Protein AF-A0A3D5E6D8-F1 (afdb_monomer)

Solvent-accessible surface area (backbone atoms only — not comparable to full-atom values): 4824 Å² total; per-residue (Å²): 133,89,81,82,82,83,56,75,91,55,40,50,76,46,76,51,71,58,95,92,38,84,42,82,45,74,44,68,76,79,78,91,67,72,70,44,85,43,78,49,75,47,80,45,76,36,91,54,71,43,73,79,86,84,54,78,44,68,59,41,80,46,78,45,80,44,81,50,74,41,129

Foldseek 3Di:
DPDDDDDQVQWDWDWDDDPNFIDIDTDHDDPPDDFFKDKDKDKDAACQWDDSPPDIDHGGIDIDIDIDGHD

Secondary structure (DSSP, 8-state):
----PPPGGGEEEEEEEETTEEEEEEEE--TTPPSEEEEEEEEEEESS-EE-SS-EE-SEEEEEEEEEEE-

Nearest PDB structures (foldseek):
  2vqu-assembly2_B  TM=2.866E-01  e=9.792E+00  Bacteroid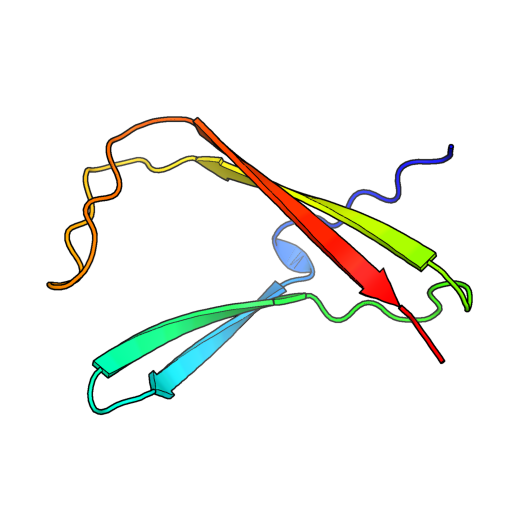es thetaiotaomicron

Radius of gyration: 14.45 Å; Cα contacts (8 Å, |Δi|>4): 93; chains: 1; bounding box: 32×22×40 Å

pLDDT: mean 80.83, std 7.88, range [46.38, 92.31]

Structure (mmCIF, N/CA/C/O backbone):
data_AF-A0A3D5E6D8-F1
#
_entry.id   AF-A0A3D5E6D8-F1
#
loop_
_atom_site.group_PDB
_atom_site.id
_atom_site.type_symbol
_atom_site.label_atom_id
_atom_site.label_alt_id
_atom_site.label_comp_id
_atom_site.label_asym_id
_atom_site.label_entity_id
_atom_site.label_seq_id
_atom_site.pdbx_PDB_ins_code
_atom_site.Cartn_x
_atom_site.Cartn_y
_atom_site.Cartn_z
_atom_site.occupancy
_atom_site.B_iso_or_equiv
_atom_site.auth_seq_id
_atom_site.auth_comp_id
_atom_site.auth_asym_id
_atom_site.auth_atom_id
_atom_site.pdbx_PDB_model_num
ATOM 1 N N . LEU A 1 1 ? 0.638 4.611 20.785 1.00 46.38 1 LEU A N 1
ATOM 2 C CA . LEU A 1 1 ? -0.166 4.145 19.635 1.00 46.38 1 LEU A CA 1
ATOM 3 C C . LEU A 1 1 ? 0.277 2.727 19.329 1.00 46.38 1 LEU A C 1
ATOM 5 O O . LEU A 1 1 ? 1.460 2.535 19.091 1.00 46.38 1 LEU A O 1
ATOM 9 N N . ASN A 1 2 ? -0.627 1.753 19.420 1.00 57.44 2 ASN A N 1
ATOM 10 C CA . ASN A 1 2 ? -0.325 0.375 19.038 1.00 57.44 2 ASN A CA 1
ATOM 11 C C . ASN A 1 2 ? -0.355 0.301 17.510 1.00 57.44 2 ASN A C 1
ATOM 13 O O . ASN A 1 2 ? -1.421 0.419 16.911 1.00 57.44 2 ASN A O 1
ATOM 17 N N . GLU A 1 3 ? 0.811 0.184 16.882 1.00 67.62 3 GLU A N 1
ATOM 18 C CA . GLU A 1 3 ? 0.909 0.027 15.433 1.00 67.62 3 GLU A CA 1
ATOM 19 C C . GLU A 1 3 ? 0.442 -1.378 15.043 1.00 67.62 3 GLU A C 1
ATOM 21 O O . GLU A 1 3 ? 1.078 -2.376 15.383 1.00 67.62 3 GLU A O 1
ATOM 26 N N . ILE A 1 4 ? -0.681 -1.467 14.330 1.00 74.06 4 ILE A N 1
ATOM 27 C CA . ILE A 1 4 ? -1.139 -2.729 13.749 1.00 74.06 4 ILE A CA 1
ATOM 28 C C . ILE A 1 4 ? -0.391 -2.924 12.433 1.00 74.06 4 ILE A C 1
ATOM 30 O O . ILE A 1 4 ? -0.605 -2.198 11.460 1.00 74.06 4 ILE A O 1
ATOM 34 N N . LYS A 1 5 ? 0.517 -3.901 12.406 1.00 75.56 5 LYS A N 1
ATOM 35 C CA . LYS A 1 5 ? 1.293 -4.222 11.211 1.00 75.56 5 LYS A CA 1
ATOM 36 C C . LYS A 1 5 ? 0.516 -5.188 10.322 1.00 75.56 5 LYS A C 1
ATOM 38 O O . LYS A 1 5 ? 0.262 -6.323 10.709 1.00 75.56 5 LYS A O 1
ATOM 43 N N . VAL A 1 6 ? 0.222 -4.754 9.102 1.00 74.25 6 VAL A N 1
ATOM 44 C CA . VAL A 1 6 ? -0.357 -5.598 8.052 1.00 74.25 6 VAL A CA 1
ATOM 45 C C . VAL A 1 6 ? 0.781 -6.124 7.179 1.00 74.25 6 VAL A C 1
ATOM 47 O O . VAL A 1 6 ? 1.546 -5.347 6.605 1.00 74.25 6 VAL A O 1
ATOM 50 N N . THR A 1 7 ? 0.956 -7.444 7.126 1.00 75.19 7 THR A N 1
ATOM 51 C CA . THR A 1 7 ? 1.979 -8.092 6.286 1.00 75.19 7 THR A CA 1
ATOM 52 C C . THR A 1 7 ? 1.466 -8.329 4.868 1.00 75.19 7 THR A C 1
ATOM 54 O O . THR A 1 7 ? 0.259 -8.320 4.637 1.00 75.19 7 THR A O 1
ATOM 57 N N . LYS A 1 8 ? 2.386 -8.562 3.919 1.00 72.69 8 LYS A N 1
ATOM 58 C CA . LYS A 1 8 ? 2.079 -8.770 2.492 1.00 72.69 8 LYS A CA 1
ATOM 59 C C . LYS A 1 8 ? 1.024 -9.859 2.254 1.00 72.69 8 LYS A C 1
ATOM 61 O O . LYS A 1 8 ? 0.225 -9.716 1.342 1.00 72.69 8 LYS A O 1
ATOM 66 N N . ASP A 1 9 ? 0.976 -10.884 3.100 1.00 76.75 9 ASP A N 1
ATOM 67 C CA . ASP A 1 9 ? 0.017 -11.993 2.985 1.00 76.75 9 ASP A CA 1
ATOM 68 C C . ASP A 1 9 ? -1.447 -11.561 3.183 1.00 76.75 9 ASP A C 1
ATOM 70 O O . ASP A 1 9 ? -2.362 -12.277 2.794 1.00 76.75 9 ASP A O 1
ATOM 74 N N . ASN A 1 10 ? -1.678 -10.375 3.756 1.00 76.19 10 ASN A N 1
ATOM 75 C CA . ASN A 1 10 ? -3.008 -9.782 3.917 1.00 76.19 10 ASN A CA 1
ATOM 76 C C . ASN A 1 10 ? -3.406 -8.865 2.748 1.00 76.19 10 ASN A C 1
ATOM 78 O O . ASN A 1 10 ? -4.440 -8.195 2.814 1.00 76.19 10 ASN A O 1
ATOM 82 N N . PHE A 1 11 ? -2.581 -8.790 1.701 1.00 80.25 11 PHE A N 1
ATOM 83 C CA . PHE A 1 11 ? -2.890 -8.033 0.498 1.00 80.25 11 PHE A CA 1
ATOM 84 C C . PHE A 1 11 ? -3.418 -8.963 -0.591 1.00 80.25 11 PHE A C 1
ATOM 86 O O . PHE A 1 11 ? -2.796 -9.961 -0.950 1.00 80.25 11 PHE A O 1
ATOM 93 N N . TYR A 1 12 ? -4.561 -8.595 -1.154 1.00 83.44 12 TYR A N 1
ATOM 94 C CA . TYR A 1 12 ? -5.087 -9.177 -2.374 1.00 83.44 12 TYR A CA 1
ATOM 95 C C . TYR A 1 12 ? -4.514 -8.429 -3.579 1.00 83.44 12 TYR A C 1
ATOM 97 O O . TYR A 1 12 ? -4.704 -7.219 -3.724 1.00 83.44 12 TYR A O 1
ATOM 105 N N . GLN A 1 13 ? -3.802 -9.147 -4.444 1.00 83.62 13 GLN A N 1
ATOM 106 C CA . GLN A 1 13 ? -3.286 -8.587 -5.685 1.00 83.62 13 GLN A CA 1
ATOM 107 C C . GLN A 1 13 ? -4.346 -8.681 -6.780 1.00 83.62 13 GLN A C 1
ATOM 109 O O . GLN A 1 13 ? -4.892 -9.752 -7.037 1.00 83.62 13 GLN A O 1
ATOM 114 N N . THR A 1 14 ? -4.592 -7.567 -7.461 1.00 84.62 14 THR A N 1
ATOM 115 C CA . THR A 1 14 ? -5.473 -7.525 -8.627 1.00 84.62 14 THR A CA 1
ATOM 116 C C . THR A 1 14 ? -4.941 -6.561 -9.678 1.00 84.62 14 THR A C 1
ATOM 118 O O . THR A 1 14 ? -4.147 -5.669 -9.378 1.00 84.62 14 THR A O 1
ATOM 121 N N . ASN A 1 15 ? -5.388 -6.742 -10.9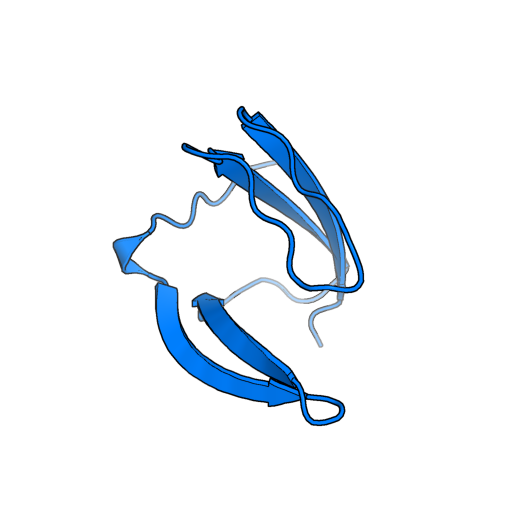14 1.00 84.38 15 ASN A N 1
ATOM 122 C CA . ASN A 1 15 ? -5.096 -5.841 -12.018 1.00 84.38 15 ASN A CA 1
ATOM 123 C C . ASN A 1 15 ? -6.364 -5.053 -12.342 1.00 84.38 15 ASN A C 1
ATOM 125 O O . ASN A 1 15 ? -7.474 -5.571 -12.219 1.00 84.38 15 ASN A O 1
ATOM 129 N N . GLY A 1 16 ? -6.207 -3.814 -12.786 1.00 79.75 16 GLY A N 1
ATOM 130 C CA . GLY A 1 16 ? -7.332 -3.020 -13.254 1.00 79.75 16 GLY A CA 1
ATOM 131 C C . GLY A 1 16 ? -6.902 -1.972 -14.259 1.00 79.75 16 GLY A C 1
ATOM 132 O O . GLY A 1 16 ? -5.772 -1.980 -14.750 1.00 79.75 16 GLY A O 1
ATOM 133 N N . SER A 1 17 ? -7.831 -1.077 -14.557 1.00 77.44 17 SER A N 1
ATOM 134 C CA . SER A 1 17 ? -7.594 0.053 -15.439 1.00 77.44 17 SER A CA 1
ATOM 135 C C . SER A 1 17 ? -8.169 1.321 -14.829 1.00 77.44 17 SER A C 1
ATOM 137 O O . SER A 1 17 ? -9.323 1.321 -14.398 1.00 77.44 17 SER A O 1
ATOM 139 N N . SER A 1 18 ? -7.393 2.398 -14.826 1.00 74.88 18 SER A N 1
ATOM 140 C CA . SER A 1 18 ? -7.837 3.737 -14.437 1.00 74.88 18 SER A CA 1
ATOM 141 C C . SER A 1 18 ? -7.323 4.720 -15.477 1.00 74.88 18 SER A C 1
ATOM 143 O O . SER A 1 18 ? -6.148 4.674 -15.806 1.00 74.88 18 SER A O 1
ATOM 145 N N . ASN A 1 19 ? -8.181 5.602 -15.998 1.00 75.38 19 ASN A N 1
ATOM 146 C CA . ASN A 1 19 ? -7.810 6.565 -17.047 1.00 75.38 19 ASN A CA 1
ATOM 147 C C . ASN A 1 19 ? -7.089 5.926 -18.254 1.00 75.38 19 ASN A C 1
ATOM 149 O O . ASN A 1 19 ? -6.098 6.464 -18.725 1.00 75.38 19 ASN A O 1
ATOM 153 N N . GLU A 1 20 ? -7.571 4.771 -18.729 1.00 76.94 20 GLU A N 1
ATOM 154 C CA . GLU A 1 20 ? -6.967 4.000 -19.840 1.00 76.94 20 GLU A CA 1
ATOM 155 C C . GLU A 1 20 ? -5.575 3.398 -19.546 1.00 76.94 20 GLU A C 1
ATOM 157 O O . GLU A 1 20 ? -5.005 2.714 -20.395 1.00 76.94 20 GLU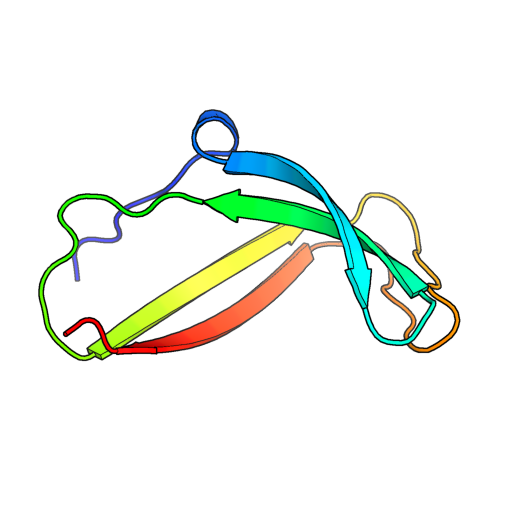 A O 1
ATOM 162 N N . GLU A 1 21 ? -5.058 3.546 -18.325 1.00 70.12 21 GLU A N 1
ATOM 163 C CA . GLU A 1 21 ? -3.787 2.960 -17.898 1.00 70.12 21 GLU A CA 1
ATOM 164 C C . GLU A 1 21 ? -4.002 1.619 -17.198 1.00 70.12 21 GLU A C 1
ATOM 166 O O . GLU A 1 21 ? -4.892 1.474 -16.357 1.00 70.12 21 GLU A O 1
ATOM 171 N N . HIS A 1 22 ? -3.165 0.629 -17.520 1.00 71.75 22 HIS A N 1
ATOM 172 C CA . HIS A 1 22 ? -3.132 -0.644 -16.805 1.00 71.75 22 HIS A CA 1
ATOM 173 C C . HIS A 1 22 ? -2.449 -0.472 -15.446 1.00 71.75 22 HIS A C 1
ATOM 175 O O . HIS A 1 22 ? -1.265 -0.148 -15.369 1.00 71.75 22 HIS A O 1
ATOM 181 N N . CYS A 1 23 ? -3.178 -0.754 -14.369 1.00 75.00 23 CYS A N 1
ATOM 182 C CA . CYS A 1 23 ? -2.684 -0.615 -13.005 1.00 75.00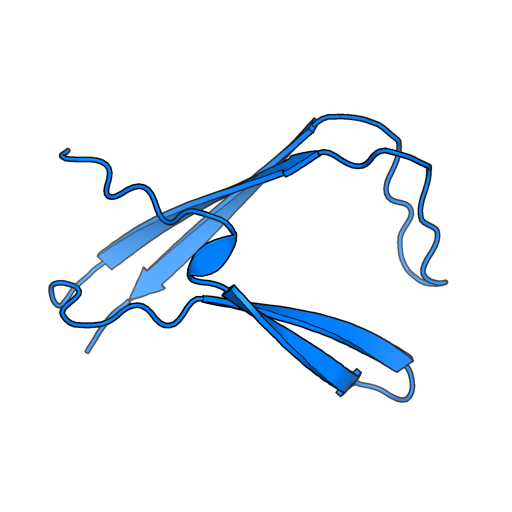 23 CYS A CA 1
ATOM 183 C C . CYS A 1 23 ? -2.586 -1.972 -12.299 1.00 75.00 23 CYS A C 1
ATOM 185 O O . CYS A 1 23 ? -3.477 -2.820 -12.401 1.00 75.00 23 CYS A O 1
ATOM 187 N N . PHE A 1 24 ? -1.522 -2.138 -11.513 1.00 77.31 24 PHE A N 1
ATOM 188 C CA . PHE A 1 24 ? -1.368 -3.237 -10.564 1.00 77.31 24 PHE A CA 1
ATOM 189 C C . PHE A 1 24 ? -1.750 -2.746 -9.167 1.00 77.31 24 PHE A C 1
ATOM 191 O O . PHE A 1 24 ? -1.125 -1.827 -8.635 1.00 77.31 24 PHE A O 1
ATOM 198 N N . TYR A 1 25 ? -2.756 -3.366 -8.557 1.00 79.88 25 TYR A N 1
ATOM 199 C CA . TYR A 1 25 ? -3.244 -3.006 -7.230 1.00 79.88 25 TYR A CA 1
ATOM 200 C C . TYR A 1 25 ? -2.862 -4.061 -6.194 1.00 79.88 25 TYR A C 1
ATOM 202 O O . TYR A 1 25 ? -2.936 -5.267 -6.433 1.00 79.88 25 TYR A O 1
ATOM 210 N N . GLN A 1 26 ? -2.493 -3.581 -5.009 1.00 78.00 26 GLN A N 1
ATOM 211 C CA . GLN A 1 26 ? -2.339 -4.379 -3.797 1.00 78.00 26 GLN A CA 1
ATOM 212 C C . GLN A 1 26 ? -3.375 -3.868 -2.795 1.00 78.00 26 GLN A C 1
ATOM 214 O O . GLN A 1 26 ? -3.243 -2.760 -2.273 1.00 78.00 26 GLN A O 1
ATOM 219 N N . LEU A 1 27 ? -4.426 -4.649 -2.559 1.00 79.44 27 LEU A N 1
ATOM 220 C CA . LEU A 1 27 ? -5.552 -4.273 -1.709 1.00 79.44 27 LEU A CA 1
ATOM 221 C C . LEU A 1 27 ? -5.416 -4.940 -0.340 1.00 79.44 27 LEU A C 1
ATOM 223 O O . LEU A 1 27 ? -5.553 -6.154 -0.234 1.00 79.44 27 LEU A O 1
ATOM 227 N N . ALA A 1 28 ? -5.171 -4.162 0.713 1.00 77.62 28 ALA A N 1
ATOM 228 C CA . ALA A 1 28 ? -5.278 -4.663 2.082 1.00 77.62 28 ALA A CA 1
ATOM 229 C C . ALA A 1 28 ? -6.732 -4.580 2.549 1.00 77.62 28 ALA A C 1
ATOM 231 O O . ALA A 1 28 ? -7.308 -3.492 2.569 1.00 77.62 28 ALA A O 1
ATOM 232 N N . ASN A 1 29 ? -7.305 -5.710 2.967 1.00 72.31 29 ASN A N 1
ATOM 233 C CA . ASN A 1 29 ? -8.588 -5.693 3.658 1.00 72.31 29 ASN A CA 1
ATOM 234 C C . ASN A 1 29 ? -8.352 -5.454 5.155 1.00 72.31 29 ASN A C 1
ATOM 236 O O . ASN A 1 29 ? -7.739 -6.275 5.837 1.00 72.31 29 ASN A O 1
ATOM 240 N N . LEU A 1 30 ? -8.807 -4.309 5.653 1.00 73.88 30 LEU A N 1
ATOM 241 C CA . LEU A 1 30 ? -8.639 -3.893 7.042 1.00 73.88 30 LEU A CA 1
ATOM 242 C C . LEU A 1 30 ? -9.940 -4.176 7.802 1.00 73.88 30 LEU A C 1
ATOM 244 O O . LEU A 1 30 ? -10.843 -3.345 7.827 1.00 73.88 30 LEU A O 1
ATOM 248 N N . VAL A 1 31 ? -10.050 -5.373 8.381 1.00 71.81 31 VAL A N 1
ATOM 249 C CA . VAL A 1 31 ? -11.239 -5.813 9.133 1.00 71.81 31 VAL A CA 1
ATOM 250 C C . VAL A 1 31 ? -11.142 -5.350 10.592 1.00 71.81 31 VAL A C 1
ATOM 252 O O . VAL A 1 31 ? -10.047 -5.307 11.151 1.00 71.81 31 VAL A O 1
ATOM 255 N N . ASP A 1 32 ? -12.276 -4.984 11.195 1.00 78.56 32 ASP A N 1
ATOM 256 C CA . ASP A 1 32 ? -12.411 -4.581 12.609 1.00 78.56 32 ASP A CA 1
ATOM 257 C C . ASP A 1 32 ? -11.560 -3.378 13.046 1.00 78.56 32 ASP A C 1
ATOM 259 O O . ASP A 1 32 ? -11.194 -3.233 14.215 1.00 78.56 32 ASP A O 1
ATOM 263 N N . TRP A 1 33 ? -11.245 -2.474 12.119 1.00 79.56 33 TRP A N 1
ATOM 264 C CA . TRP A 1 33 ? -10.563 -1.238 12.487 1.00 79.56 33 TRP A CA 1
ATOM 265 C C . TRP A 1 33 ? -11.479 -0.322 13.313 1.00 79.56 33 TRP A C 1
ATOM 267 O O . TRP A 1 33 ? -12.672 -0.215 13.019 1.00 79.56 33 TRP A O 1
ATOM 277 N N . PRO A 1 34 ? -10.941 0.378 14.333 1.00 84.44 34 PRO A N 1
ATOM 278 C CA . PRO A 1 34 ? -11.740 1.302 15.124 1.00 84.44 34 PRO A CA 1
ATOM 279 C C . PRO A 1 34 ? -12.321 2.404 14.236 1.00 84.44 34 PRO A C 1
ATOM 281 O O . PRO A 1 34 ? -11.675 2.850 13.291 1.00 84.44 34 PRO A O 1
ATOM 284 N N . ARG A 1 35 ? -13.506 2.914 14.568 1.00 87.88 35 ARG A N 1
ATOM 285 C CA . ARG A 1 35 ? -14.022 4.133 13.932 1.00 87.88 35 ARG A CA 1
ATOM 286 C C . ARG A 1 35 ? -13.137 5.336 14.261 1.00 87.88 35 ARG A C 1
ATOM 288 O O . ARG A 1 35 ? -12.537 5.389 15.335 1.00 87.88 35 ARG A O 1
ATOM 295 N N . GLY A 1 36 ? -13.099 6.315 13.362 1.00 89.94 36 GLY A N 1
ATOM 296 C CA . GLY A 1 36 ? -12.386 7.578 13.552 1.00 89.94 36 GLY A CA 1
ATOM 297 C C . GLY A 1 36 ? -11.215 7.795 12.595 1.00 89.94 36 GLY A C 1
ATOM 298 O O . GLY A 1 36 ? -11.115 7.155 11.548 1.00 89.94 36 GLY A O 1
ATOM 299 N N . GLU A 1 37 ? -10.350 8.749 12.950 1.00 92.06 37 GLU A N 1
ATOM 300 C CA . GLU A 1 37 ? -9.181 9.126 12.151 1.00 92.06 37 GLU A CA 1
ATOM 301 C C . GLU A 1 37 ? -8.004 8.178 12.366 1.00 92.06 37 GLU A C 1
ATOM 303 O O . GLU A 1 37 ? -7.567 7.936 13.492 1.00 92.06 37 GLU A O 1
ATOM 308 N N . HIS A 1 38 ? -7.421 7.729 11.257 1.00 86.25 38 HIS A N 1
ATOM 309 C CA . HIS A 1 38 ? -6.244 6.875 11.245 1.00 86.25 38 HIS A CA 1
ATOM 310 C C . HIS A 1 38 ? -5.173 7.414 10.313 1.00 86.25 38 HIS A C 1
ATOM 312 O O . HIS A 1 38 ? -5.440 8.038 9.281 1.00 86.25 38 HIS A O 1
ATOM 318 N N . LYS A 1 39 ? -3.926 7.112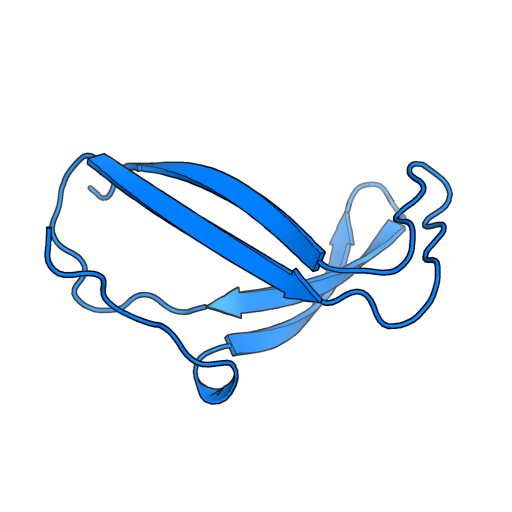 10.669 1.00 89.25 39 LYS A N 1
ATOM 319 C CA . LYS A 1 39 ? -2.757 7.369 9.836 1.00 89.25 39 LYS A CA 1
ATOM 320 C C . LYS A 1 39 ? -2.229 6.040 9.313 1.00 89.25 39 LYS A C 1
ATOM 322 O O . LYS A 1 39 ? -1.653 5.266 10.072 1.00 89.25 39 LYS A O 1
ATOM 327 N N . LEU A 1 40 ? -2.392 5.798 8.017 1.00 84.94 40 LEU A N 1
ATOM 328 C CA . LEU A 1 40 ? -1.798 4.647 7.345 1.00 84.94 40 LEU A CA 1
ATOM 329 C C . LEU A 1 40 ? -0.408 5.019 6.844 1.00 84.94 40 LEU A C 1
ATOM 331 O O . LEU A 1 40 ? -0.242 5.991 6.107 1.00 84.94 40 LEU A O 1
ATOM 335 N N . ILE A 1 41 ? 0.590 4.232 7.234 1.00 87.69 41 ILE A N 1
ATOM 336 C CA . ILE A 1 41 ? 1.967 4.384 6.769 1.00 87.69 41 ILE A CA 1
ATOM 337 C C . ILE A 1 41 ? 2.305 3.157 5.931 1.00 87.69 41 ILE A C 1
ATOM 339 O O . ILE A 1 41 ? 2.336 2.040 6.441 1.00 87.69 41 ILE A O 1
ATOM 343 N N . THR A 1 42 ? 2.564 3.364 4.643 1.00 84.81 42 THR A N 1
ATOM 344 C CA . THR A 1 42 ? 2.962 2.295 3.721 1.00 84.81 42 THR A CA 1
ATOM 345 C C . THR A 1 42 ? 4.439 2.428 3.405 1.00 84.81 42 THR A C 1
ATOM 347 O O . THR A 1 42 ? 4.879 3.479 2.942 1.00 84.81 42 THR A O 1
ATOM 350 N N . LYS A 1 43 ? 5.200 1.358 3.628 1.00 88.19 43 LYS A N 1
ATOM 351 C CA . LYS A 1 43 ? 6.618 1.275 3.275 1.00 88.19 43 LYS A CA 1
ATOM 352 C C . LYS A 1 43 ? 6.780 0.362 2.067 1.00 88.19 43 LYS A C 1
ATOM 354 O O . LYS A 1 43 ? 6.569 -0.842 2.174 1.00 88.19 43 LYS A O 1
ATOM 359 N N . ILE A 1 44 ? 7.171 0.936 0.936 1.00 83.94 44 ILE A N 1
ATOM 360 C CA . ILE A 1 44 ? 7.386 0.218 -0.323 1.00 83.94 44 ILE A CA 1
ATOM 361 C C . ILE A 1 44 ? 8.887 0.150 -0.586 1.00 83.94 44 ILE A C 1
ATOM 363 O O . ILE A 1 44 ? 9.577 1.161 -0.477 1.00 83.94 44 ILE A O 1
ATOM 367 N N . ASN A 1 45 ? 9.393 -1.039 -0.912 1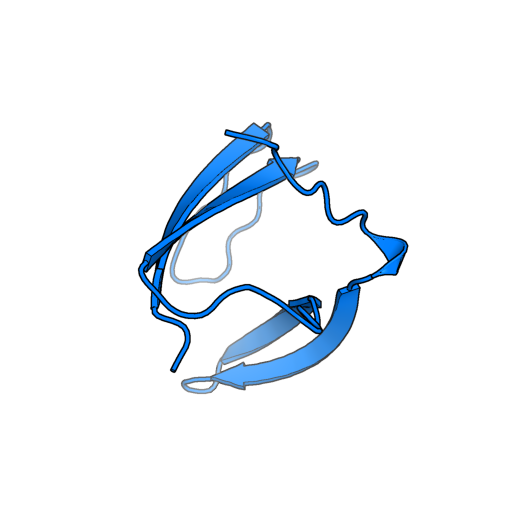.00 88.31 45 ASN A N 1
ATOM 368 C CA . ASN A 1 45 ? 10.761 -1.220 -1.388 1.00 88.31 45 ASN A CA 1
ATOM 369 C C . ASN A 1 45 ? 10.738 -1.458 -2.898 1.00 88.31 45 ASN A C 1
ATOM 371 O O . ASN A 1 45 ? 10.295 -2.51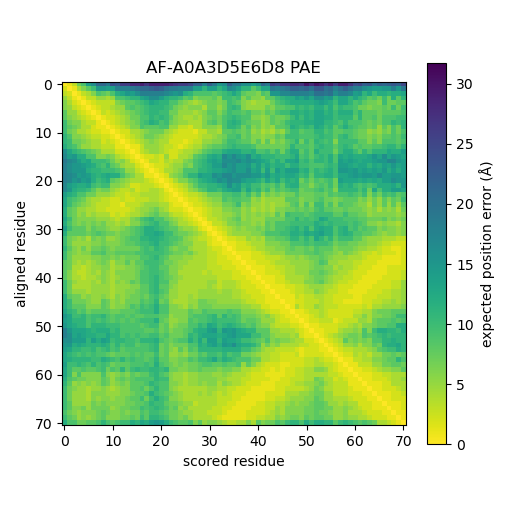5 -3.345 1.00 88.31 45 ASN A O 1
ATOM 375 N N . ILE A 1 46 ? 11.191 -0.470 -3.658 1.00 87.12 46 ILE A N 1
ATOM 376 C CA . ILE A 1 46 ? 11.238 -0.504 -5.116 1.00 87.12 46 ILE A CA 1
ATOM 377 C C . ILE A 1 46 ? 12.588 -1.092 -5.524 1.00 87.12 46 ILE A C 1
ATOM 379 O O . ILE A 1 46 ? 13.635 -0.500 -5.261 1.00 87.12 46 ILE A O 1
ATOM 383 N N . THR A 1 47 ? 12.568 -2.285 -6.117 1.00 87.88 47 THR A N 1
ATOM 384 C CA . THR A 1 47 ? 13.779 -3.067 -6.430 1.00 87.88 47 THR A CA 1
ATOM 385 C C . THR A 1 47 ? 14.386 -2.752 -7.796 1.00 87.88 47 THR A C 1
ATOM 387 O O . THR A 1 47 ? 15.478 -3.227 -8.091 1.00 87.88 47 THR A O 1
ATOM 390 N N . SER A 1 48 ? 13.698 -1.966 -8.621 1.00 86.00 48 SER A N 1
ATOM 391 C CA . SER A 1 48 ? 14.148 -1.466 -9.923 1.00 86.00 48 SER A CA 1
ATOM 392 C C . SER A 1 48 ? 13.384 -0.188 -10.248 1.00 86.00 48 SER A C 1
ATOM 394 O O . SER A 1 48 ? 12.244 -0.056 -9.807 1.00 86.00 48 SER A O 1
ATOM 396 N N . ASP A 1 49 ? 13.967 0.718 -11.028 1.00 85.81 49 ASP A N 1
ATOM 397 C CA . ASP A 1 49 ? 13.268 1.934 -11.449 1.00 85.81 49 ASP A CA 1
ATOM 398 C C . ASP A 1 49 ? 11.979 1.587 -12.213 1.00 85.81 49 ASP A C 1
ATOM 400 O O . ASP A 1 49 ? 11.960 0.679 -13.048 1.00 85.81 49 ASP A O 1
ATOM 404 N N . ILE A 1 50 ? 10.893 2.293 -11.898 1.00 83.00 50 ILE A N 1
ATOM 405 C CA . ILE A 1 50 ? 9.594 2.152 -12.564 1.00 83.00 50 ILE A CA 1
ATOM 406 C C . ILE A 1 50 ? 9.258 3.498 -13.194 1.00 83.00 50 ILE A C 1
ATOM 408 O O . ILE A 1 50 ? 9.218 4.511 -12.499 1.00 83.00 50 ILE A O 1
ATOM 412 N N . ASN A 1 51 ? 8.990 3.503 -14.494 1.00 80.12 51 ASN A N 1
ATOM 413 C CA . ASN A 1 51 ? 8.386 4.632 -15.189 1.00 80.12 51 ASN A CA 1
ATOM 414 C C . ASN A 1 51 ? 7.039 4.148 -15.733 1.00 80.12 51 ASN A C 1
ATOM 416 O O . ASN A 1 51 ? 7.007 3.238 -16.562 1.00 80.12 51 ASN A O 1
ATOM 420 N N . ASP A 1 52 ? 5.945 4.700 -15.213 1.00 74.44 52 ASP A N 1
ATOM 421 C CA . ASP A 1 52 ? 4.580 4.342 -15.624 1.00 74.44 52 ASP A CA 1
ATOM 422 C C . ASP A 1 52 ? 4.030 5.249 -16.742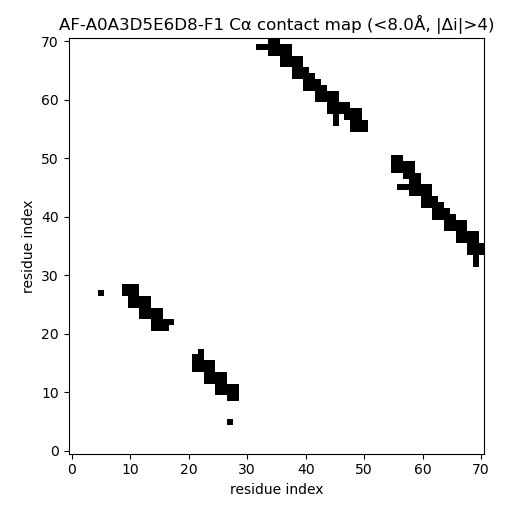 1.00 74.44 52 ASP A C 1
ATOM 424 O O . ASP A 1 52 ? 2.866 5.137 -17.109 1.00 74.44 52 ASP A O 1
ATOM 428 N N . GLY A 1 53 ? 4.865 6.128 -17.306 1.00 76.12 53 GLY A N 1
ATOM 429 C CA . GLY A 1 53 ? 4.496 7.108 -18.328 1.00 76.12 53 GLY A CA 1
ATOM 430 C C . GLY A 1 53 ? 4.059 8.464 -17.765 1.00 76.12 53 GLY A C 1
ATOM 431 O O . GLY A 1 53 ? 4.173 9.467 -18.469 1.00 76.12 53 GLY A O 1
ATOM 432 N N . GLN A 1 54 ? 3.637 8.532 -16.497 1.00 75.56 54 GLN A N 1
ATOM 433 C CA . GLN A 1 54 ? 3.275 9.783 -15.816 1.00 75.56 54 GLN A CA 1
ATOM 434 C C . GLN A 1 54 ? 4.264 10.162 -14.713 1.00 75.56 54 GLN A C 1
ATOM 436 O O . GLN A 1 54 ? 4.469 11.345 -14.423 1.00 75.56 54 GLN A O 1
ATOM 441 N N . LYS A 1 55 ? 4.859 9.162 -14.064 1.00 77.06 55 LYS A N 1
ATOM 442 C CA . LYS A 1 55 ? 5.678 9.324 -12.875 1.00 77.06 55 LYS A CA 1
ATOM 443 C C . LYS A 1 55 ? 6.833 8.335 -12.857 1.00 77.06 55 LYS A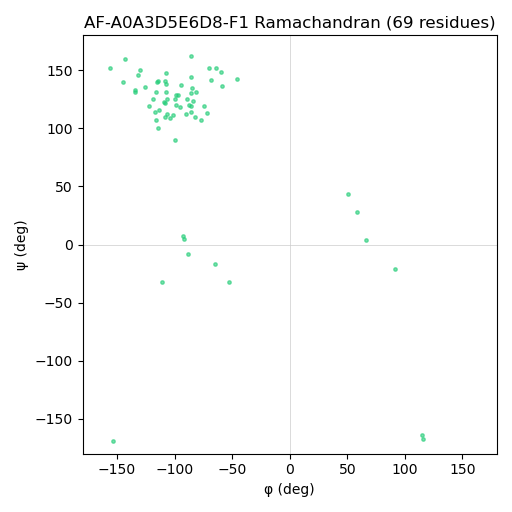 C 1
ATOM 445 O O . LYS A 1 55 ? 6.712 7.151 -13.162 1.00 77.06 55 LYS A O 1
ATOM 450 N N . GLU A 1 56 ? 7.974 8.848 -12.421 1.00 83.38 56 GLU A N 1
ATOM 451 C CA . GLU A 1 56 ? 9.161 8.042 -12.188 1.00 83.38 56 GLU A CA 1
ATOM 452 C C . GLU A 1 56 ? 9.269 7.671 -10.709 1.00 83.38 56 GLU A C 1
ATOM 454 O O . GLU A 1 56 ? 9.221 8.518 -9.809 1.00 83.38 56 GLU A O 1
ATOM 459 N N . TYR A 1 57 ? 9.447 6.380 -10.455 1.00 83.12 57 TYR A N 1
ATOM 460 C CA . TYR A 1 57 ? 9.696 5.822 -9.141 1.00 83.12 57 TYR A CA 1
ATOM 461 C C . TYR A 1 57 ? 11.096 5.216 -9.113 1.00 83.12 57 TYR A C 1
ATOM 463 O O . TYR A 1 57 ? 11.317 4.098 -9.575 1.00 83.12 57 TYR A O 1
ATOM 471 N N . LEU A 1 58 ? 12.040 5.968 -8.546 1.00 85.69 58 LEU A N 1
ATOM 472 C CA . LEU A 1 58 ? 13.425 5.515 -8.415 1.00 85.69 58 LEU A CA 1
ATOM 473 C C . LEU A 1 58 ? 13.555 4.382 -7.390 1.00 85.69 58 LEU A C 1
ATOM 475 O O . LEU A 1 58 ? 12.835 4.354 -6.382 1.00 85.69 58 LEU A O 1
ATOM 479 N N . LEU A 1 59 ? 14.559 3.537 -7.600 1.00 92.31 59 LEU A N 1
ATOM 480 C CA . LEU A 1 59 ? 14.991 2.472 -6.706 1.00 92.31 59 LEU A CA 1
ATOM 481 C C . LEU A 1 59 ? 15.099 2.929 -5.238 1.00 92.31 59 LEU A C 1
ATOM 483 O O . LEU A 1 59 ? 15.527 4.041 -4.900 1.00 92.31 59 LEU A O 1
ATOM 487 N N . GLY A 1 60 ? 14.707 2.022 -4.346 1.00 91.12 60 GLY A N 1
ATOM 488 C CA . GLY A 1 60 ? 14.866 2.140 -2.905 1.00 91.12 60 GLY A CA 1
ATOM 489 C C . GLY A 1 60 ? 13.549 2.210 -2.139 1.00 91.12 60 GLY A C 1
ATOM 490 O O . GLY A 1 60 ? 12.461 1.918 -2.634 1.00 91.12 60 GLY A O 1
ATOM 491 N N . ILE A 1 61 ? 13.665 2.588 -0.869 1.00 91.44 61 ILE A N 1
ATOM 492 C CA . ILE A 1 61 ? 12.537 2.603 0.060 1.00 91.44 61 ILE A CA 1
ATOM 493 C C . ILE A 1 61 ? 11.766 3.918 -0.076 1.00 91.44 61 ILE A C 1
ATOM 495 O O . ILE A 1 61 ? 12.350 5.005 -0.092 1.00 91.44 61 ILE A O 1
ATOM 499 N N . ARG A 1 62 ? 10.439 3.824 -0.129 1.00 87.31 62 ARG A N 1
ATOM 500 C CA . ARG A 1 62 ? 9.509 4.954 -0.089 1.00 87.31 62 ARG A CA 1
ATOM 501 C C . ARG A 1 62 ? 8.495 4.749 1.024 1.00 87.31 62 ARG A C 1
ATOM 503 O O . ARG A 1 62 ? 7.954 3.657 1.182 1.00 87.31 62 ARG A O 1
ATOM 510 N N . ASN A 1 63 ? 8.247 5.811 1.783 1.00 89.94 63 ASN A N 1
ATOM 511 C CA . ASN A 1 63 ? 7.205 5.840 2.799 1.00 89.94 63 ASN A CA 1
ATOM 512 C C . ASN A 1 63 ? 6.084 6.753 2.315 1.00 89.94 63 ASN A C 1
ATOM 514 O O . ASN A 1 63 ? 6.317 7.930 2.046 1.00 89.94 63 ASN A O 1
ATOM 518 N N . PHE A 1 64 ? 4.878 6.213 2.235 1.00 86.25 64 PHE A N 1
ATOM 519 C CA . PHE A 1 64 ? 3.668 6.962 1.935 1.00 86.25 64 PHE A CA 1
ATOM 520 C C . PHE A 1 64 ? 2.831 7.074 3.199 1.00 86.25 64 PHE A C 1
ATOM 522 O O . PHE A 1 64 ? 2.717 6.116 3.966 1.00 86.25 64 PHE A O 1
ATOM 529 N N . VAL A 1 65 ? 2.266 8.255 3.425 1.00 89.69 65 VAL A N 1
ATOM 530 C CA . VAL A 1 65 ? 1.450 8.548 4.599 1.00 89.69 65 VAL A CA 1
ATOM 531 C C . VAL A 1 65 ? 0.079 8.990 4.127 1.00 89.69 65 VAL A C 1
ATOM 533 O O . VAL A 1 65 ? -0.044 10.016 3.461 1.00 89.69 65 VAL A O 1
ATOM 536 N N . TYR A 1 66 ? -0.943 8.242 4.521 1.00 86.38 66 TYR A N 1
ATOM 537 C CA . TYR A 1 66 ? -2.334 8.532 4.209 1.00 86.38 66 TYR A CA 1
ATOM 538 C C . TYR A 1 66 ? -3.092 8.835 5.495 1.00 86.38 66 TYR A C 1
ATOM 540 O O . TYR A 1 66 ? -2.888 8.182 6.521 1.00 86.38 66 TYR A O 1
ATOM 548 N N . LYS A 1 67 ? -3.973 9.831 5.431 1.00 90.00 67 LYS A N 1
ATOM 549 C CA . LYS A 1 67 ? -4.989 10.066 6.455 1.00 90.00 67 LYS A CA 1
ATOM 550 C C . LYS A 1 67 ? -6.295 9.478 5.944 1.00 90.00 67 LYS A C 1
ATOM 552 O O . LYS A 1 67 ? -6.718 9.818 4.844 1.00 90.00 67 LYS A O 1
ATOM 557 N N . VAL A 1 68 ? -6.895 8.594 6.725 1.00 86.38 68 VAL A N 1
ATOM 558 C CA . VAL A 1 68 ? -8.150 7.912 6.393 1.00 86.38 68 VAL A CA 1
ATOM 559 C C . VAL A 1 68 ? -9.094 7.994 7.579 1.00 86.38 68 VAL A C 1
ATOM 561 O O . VAL A 1 68 ? -8.657 7.977 8.727 1.00 86.38 68 VAL A O 1
ATOM 564 N N . TYR A 1 69 ? -10.386 8.087 7.289 1.00 86.56 69 TYR A N 1
ATOM 565 C CA . TYR A 1 69 ? -11.445 8.100 8.288 1.00 86.56 69 TYR A CA 1
ATOM 566 C C . TYR A 1 69 ? -12.323 6.864 8.108 1.00 86.56 69 TYR A C 1
ATOM 568 O O . TYR A 1 69 ? -12.729 6.565 6.985 1.00 86.56 69 TYR A O 1
ATOM 576 N N . ILE A 1 70 ? -12.592 6.149 9.200 1.00 85.19 70 ILE A N 1
ATOM 577 C CA . ILE A 1 70 ? -13.444 4.954 9.213 1.00 85.19 70 ILE A CA 1
ATOM 578 C C . ILE A 1 70 ? -14.761 5.302 9.909 1.00 85.19 70 ILE A C 1
ATOM 580 O O . ILE A 1 70 ? -14.748 5.722 11.070 1.00 85.19 70 ILE A O 1
ATOM 584 N N . ASN A 1 71 ? -15.871 5.122 9.184 1.00 81.19 71 ASN A N 1
ATOM 585 C CA . ASN A 1 71 ? -17.243 5.385 9.640 1.00 81.19 71 ASN A CA 1
ATOM 586 C C . ASN A 1 71 ? -17.855 4.226 10.433 1.00 81.19 71 ASN A C 1
ATOM 588 O O . ASN A 1 71 ? -17.577 3.046 10.136 1.00 81.19 71 ASN A O 1
#

Sequence (71 aa):
LNEIKVTKDNFYQTNGSSNEEHCFYQLANLVDWPRGEHKLITKINITSDINDGQKEYLLGIRNFVYKVYIN

Mean predicted aligned error: 7.07 Å